Protein AF-A0ABD0Y1V1-F1 (afdb_monomer)

Foldseek 3Di:
DDPPPPDVVVVVVVVVVVVVVVVVLVVVVVVLVVQLVCLQVVLVVVVVVVVVPVPDPDLVSVLSVLSSVLSVLVSVLVVLVSVVVVVPPDDDPDPVSVVVSVVSVVVSVVSVVVSVVVSVVVVVVCVVCVPPPDDDPD

Nearest PDB structures (foldseek):
  4nqi-assembly1_A  TM=4.589E-01  e=6.819E+00  Dictyostelium discoideum

Radius of gyration: 25.43 Å; Cα contacts (8 Å, |Δi|>4): 33; chains: 1; bounding box: 57×26×95 Å

Structure (mmCIF, N/CA/C/O backbone):
data_AF-A0ABD0Y1V1-F1
#
_entry.id   AF-A0ABD0Y1V1-F1
#
loop_
_atom_site.group_PDB
_atom_site.id
_atom_s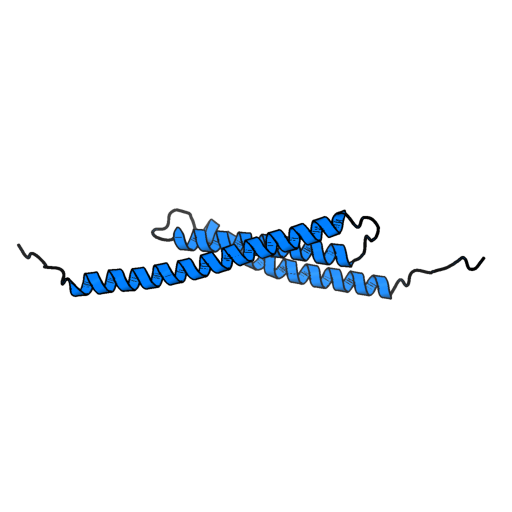ite.type_symbol
_atom_site.label_atom_id
_atom_site.label_alt_id
_atom_site.label_comp_id
_atom_site.label_asym_id
_atom_site.label_entity_id
_atom_site.label_seq_id
_atom_site.pdbx_PDB_ins_code
_atom_site.Cartn_x
_atom_site.Cartn_y
_atom_site.Cartn_z
_atom_site.occupancy
_atom_site.B_iso_or_equiv
_atom_site.auth_seq_id
_atom_site.auth_comp_id
_atom_site.auth_asym_id
_atom_site.auth_atom_id
_atom_site.pdbx_PDB_model_num
ATOM 1 N N . MET A 1 1 ? 28.364 4.438 -48.917 1.00 39.88 1 MET A N 1
ATOM 2 C CA . MET A 1 1 ? 28.269 3.739 -47.619 1.00 39.88 1 MET A CA 1
ATOM 3 C C . MET A 1 1 ? 28.312 4.830 -46.558 1.00 39.88 1 MET A C 1
ATOM 5 O O . MET A 1 1 ? 29.384 5.292 -46.205 1.00 39.88 1 MET A O 1
ATOM 9 N N . GLU A 1 2 ? 27.147 5.377 -46.205 1.00 40.53 2 GLU A N 1
ATOM 10 C CA . GLU A 1 2 ? 27.031 6.496 -45.261 1.00 40.53 2 GLU A CA 1
ATOM 11 C C . GLU A 1 2 ? 27.202 5.948 -43.841 1.00 40.53 2 GLU A C 1
ATOM 13 O O . GLU A 1 2 ? 26.249 5.485 -43.210 1.00 40.53 2 GLU A O 1
ATOM 18 N N . SER A 1 3 ? 28.440 5.943 -43.355 1.00 45.22 3 SER A N 1
ATOM 19 C CA . SER A 1 3 ? 28.731 5.704 -41.948 1.00 45.22 3 SER A CA 1
ATOM 20 C C . SER A 1 3 ? 28.212 6.899 -41.152 1.00 45.22 3 SER A C 1
ATOM 22 O O . SER A 1 3 ? 28.934 7.864 -40.925 1.00 45.22 3 SER A O 1
ATOM 24 N N . ARG A 1 4 ? 26.936 6.854 -40.746 1.00 49.62 4 ARG A N 1
ATOM 25 C CA . ARG A 1 4 ? 26.370 7.775 -39.753 1.00 49.62 4 ARG A CA 1
ATOM 26 C C . ARG A 1 4 ? 27.158 7.619 -38.449 1.00 49.62 4 ARG A C 1
ATOM 28 O O . ARG A 1 4 ? 26.836 6.776 -37.617 1.00 49.62 4 ARG A O 1
ATOM 35 N N . THR A 1 5 ? 28.190 8.437 -38.268 1.00 53.84 5 THR A N 1
ATOM 36 C CA . THR A 1 5 ? 28.818 8.685 -36.970 1.00 53.84 5 THR A CA 1
ATOM 37 C C . THR A 1 5 ? 27.751 9.265 -36.049 1.00 53.84 5 THR A C 1
ATOM 39 O O . THR A 1 5 ? 27.356 10.422 -36.193 1.00 53.84 5 THR A O 1
ATOM 42 N N . VAL A 1 6 ? 27.218 8.445 -35.141 1.00 59.44 6 VAL A N 1
ATOM 43 C CA . VAL A 1 6 ? 26.311 8.913 -34.089 1.00 59.44 6 VAL A CA 1
ATOM 44 C C . VAL A 1 6 ? 27.129 9.850 -33.188 1.00 59.44 6 VAL A C 1
ATOM 46 O O . VAL A 1 6 ? 28.167 9.423 -32.681 1.00 59.44 6 VAL A O 1
ATOM 49 N N . PRO A 1 7 ? 26.739 11.124 -33.009 1.00 56.25 7 PRO A N 1
ATOM 50 C CA . PRO A 1 7 ? 27.546 12.077 -32.255 1.00 56.25 7 PRO A CA 1
ATOM 51 C C . PRO A 1 7 ? 27.627 11.654 -30.779 1.00 56.25 7 PRO A C 1
ATOM 53 O O . PRO A 1 7 ? 26.599 11.391 -30.153 1.00 56.25 7 PRO A O 1
ATOM 56 N N . ILE A 1 8 ? 28.846 11.602 -30.223 1.00 58.09 8 ILE A N 1
ATOM 57 C CA . ILE A 1 8 ? 29.144 11.193 -28.832 1.00 58.09 8 ILE A CA 1
ATOM 58 C C . ILE A 1 8 ? 28.335 12.005 -27.799 1.00 58.09 8 ILE A C 1
ATOM 60 O O . ILE A 1 8 ? 27.961 11.474 -26.754 1.00 58.09 8 ILE A O 1
ATOM 64 N N . SER A 1 9 ? 27.961 13.247 -28.121 1.00 57.09 9 SER A N 1
ATOM 65 C CA . SER A 1 9 ? 27.088 14.097 -27.301 1.00 57.09 9 SER A CA 1
ATOM 66 C C . SER A 1 9 ? 25.700 13.489 -27.041 1.00 57.09 9 SER A C 1
ATOM 68 O O . SER A 1 9 ? 25.227 13.534 -25.911 1.00 57.09 9 SER A O 1
ATOM 70 N N . ARG A 1 10 ? 25.083 12.799 -28.016 1.00 57.62 10 ARG A N 1
ATOM 71 C CA . ARG A 1 10 ? 23.792 12.102 -27.802 1.00 57.62 10 ARG A CA 1
ATOM 72 C C . ARG A 1 10 ? 23.903 10.869 -26.899 1.00 57.62 10 ARG A C 1
ATOM 74 O O . ARG A 1 10 ? 22.909 10.462 -26.291 1.00 57.62 10 ARG A O 1
ATOM 81 N N . PHE A 1 11 ? 25.077 10.238 -26.847 1.00 57.31 11 PHE A N 1
ATOM 82 C CA . PHE A 1 11 ? 25.311 9.063 -26.003 1.00 57.31 11 PHE A CA 1
ATOM 83 C C . PHE A 1 11 ? 25.478 9.470 -24.529 1.00 57.31 11 PHE A C 1
ATOM 85 O O . PHE A 1 11 ? 24.947 8.790 -23.651 1.00 57.31 11 PHE A O 1
ATOM 92 N N . GLY A 1 12 ? 26.119 10.620 -24.273 1.00 60.31 12 GLY A N 1
ATOM 93 C CA . GLY A 1 12 ? 26.176 11.266 -22.954 1.00 60.31 12 GLY A CA 1
ATOM 94 C C . GLY A 1 12 ? 24.788 11.627 -22.417 1.00 60.31 12 GLY A C 1
ATOM 95 O O . GLY A 1 12 ? 24.413 11.152 -21.346 1.00 60.31 12 GLY A O 1
ATOM 96 N N . ASP A 1 13 ? 23.971 12.318 -23.220 1.00 63.81 13 ASP A N 1
ATOM 97 C CA . ASP A 1 13 ? 22.595 12.686 -22.843 1.00 63.81 13 ASP A CA 1
ATOM 98 C C . ASP A 1 13 ? 21.730 11.459 -22.514 1.00 63.81 13 ASP A C 1
ATOM 100 O O . ASP A 1 13 ? 21.010 11.426 -21.517 1.00 63.81 13 ASP A O 1
ATOM 104 N N . SER A 1 14 ? 21.814 10.401 -23.328 1.00 64.38 14 SER A N 1
ATOM 105 C CA . SER A 1 14 ? 21.035 9.174 -23.111 1.00 64.38 14 SER A CA 1
ATOM 106 C C . SER A 1 14 ? 21.451 8.442 -21.832 1.00 64.38 14 SER A C 1
ATOM 108 O O . SER A 1 14 ? 20.604 7.863 -21.146 1.00 64.38 14 SER A O 1
ATOM 110 N N . ALA A 1 15 ? 22.743 8.454 -21.495 1.00 67.06 15 ALA A N 1
ATOM 111 C CA . ALA A 1 15 ? 23.264 7.839 -20.281 1.00 67.06 15 ALA A CA 1
ATOM 112 C C . ALA A 1 15 ? 22.906 8.650 -19.026 1.00 67.06 15 ALA A C 1
ATOM 114 O O . ALA A 1 15 ? 22.523 8.057 -18.017 1.00 67.06 15 ALA A O 1
ATOM 115 N N . GLU A 1 16 ? 22.957 9.982 -19.083 1.00 70.19 16 GLU A N 1
ATOM 116 C CA . GLU A 1 16 ? 22.570 10.863 -17.974 1.00 70.19 16 GLU A CA 1
ATOM 117 C C . GLU A 1 16 ? 21.054 10.872 -17.735 1.00 70.19 16 GLU A C 1
ATOM 119 O O . GLU A 1 16 ? 20.610 10.717 -16.595 1.00 70.19 16 GLU A O 1
ATOM 124 N N . ILE A 1 17 ? 20.240 10.927 -18.795 1.00 71.81 17 ILE A N 1
ATOM 125 C CA . ILE A 1 17 ? 18.774 10.820 -18.705 1.00 71.81 17 ILE A CA 1
ATOM 126 C C . ILE A 1 17 ? 18.367 9.465 -18.121 1.00 71.81 17 ILE A C 1
ATOM 128 O O . ILE A 1 17 ? 17.496 9.398 -17.247 1.00 71.81 17 ILE A O 1
ATOM 132 N N . ASN A 1 18 ? 18.998 8.373 -18.569 1.00 70.69 18 ASN A N 1
ATOM 133 C CA . ASN A 1 18 ? 18.738 7.063 -17.986 1.00 70.69 18 ASN A CA 1
ATOM 134 C C . ASN A 1 18 ? 19.200 7.013 -16.531 1.00 70.69 18 ASN A C 1
ATOM 136 O O . ASN A 1 18 ? 18.421 6.579 -15.692 1.00 70.69 18 ASN A O 1
ATOM 140 N N . ARG A 1 19 ? 20.389 7.517 -16.188 1.00 77.25 19 ARG A N 1
ATOM 141 C CA . ARG A 1 19 ? 20.890 7.561 -14.803 1.00 77.25 19 ARG A CA 1
ATOM 142 C C . ARG A 1 19 ? 19.955 8.335 -13.866 1.00 77.25 19 ARG A C 1
ATOM 144 O O . ARG A 1 19 ? 19.616 7.826 -12.801 1.00 77.25 19 ARG A O 1
ATOM 151 N N . GLY A 1 20 ? 19.459 9.500 -14.281 1.00 75.81 20 GLY A N 1
ATOM 152 C CA . GLY A 1 20 ? 18.471 10.273 -13.520 1.00 75.81 20 GLY A CA 1
ATOM 153 C C . GLY A 1 20 ? 17.100 9.589 -13.421 1.00 75.81 20 GLY A C 1
ATOM 154 O O . GLY A 1 20 ? 16.365 9.772 -12.451 1.00 75.81 20 GLY A O 1
ATOM 155 N N . ARG A 1 21 ? 16.726 8.766 -14.406 1.00 73.31 21 ARG A N 1
ATOM 156 C CA . ARG A 1 21 ? 15.506 7.945 -14.359 1.00 73.31 21 ARG A CA 1
ATOM 157 C C . ARG A 1 21 ? 15.659 6.722 -13.447 1.00 73.31 21 ARG A C 1
ATOM 159 O O . ARG A 1 21 ? 14.755 6.460 -12.660 1.00 73.31 21 ARG A O 1
ATOM 166 N N . TRP A 1 22 ? 16.806 6.044 -13.483 1.00 72.31 22 TRP A N 1
ATOM 167 C CA . TRP A 1 22 ? 17.151 4.946 -12.575 1.00 72.31 22 TRP A CA 1
ATOM 168 C C . TRP A 1 22 ? 17.211 5.412 -11.123 1.00 72.31 22 TRP A C 1
ATOM 170 O O . TRP A 1 22 ? 16.649 4.748 -10.256 1.00 72.31 22 TRP A O 1
ATOM 180 N N . SER A 1 23 ? 17.819 6.574 -10.868 1.00 76.50 23 SER A N 1
ATOM 181 C CA . SER A 1 23 ? 17.843 7.189 -9.538 1.00 76.50 23 SER A CA 1
ATOM 182 C C . SER A 1 23 ? 16.420 7.409 -9.018 1.00 76.50 23 SER A C 1
ATOM 184 O O . SER A 1 23 ? 16.062 6.834 -7.999 1.00 76.50 23 SER A O 1
ATOM 186 N N . ARG A 1 24 ? 15.547 8.085 -9.777 1.00 75.25 24 ARG A N 1
ATOM 187 C CA . ARG A 1 24 ? 14.148 8.320 -9.368 1.00 75.25 24 ARG A CA 1
ATOM 188 C C . ARG A 1 24 ? 13.343 7.042 -9.103 1.00 75.25 24 ARG A C 1
ATOM 190 O O . ARG A 1 24 ? 12.593 7.000 -8.134 1.00 75.25 24 ARG A O 1
ATOM 197 N N . MET A 1 25 ? 13.504 6.000 -9.922 1.00 71.31 25 MET A N 1
ATOM 198 C CA . MET A 1 25 ? 12.843 4.706 -9.679 1.00 71.31 25 MET A CA 1
ATOM 199 C C . MET A 1 25 ? 13.382 3.999 -8.431 1.00 71.31 25 MET A C 1
ATOM 201 O O . MET A 1 25 ? 12.636 3.300 -7.752 1.00 71.31 25 MET A O 1
ATOM 205 N N . THR A 1 26 ? 14.672 4.159 -8.135 1.00 77.62 26 THR A N 1
ATOM 206 C CA . THR A 1 26 ? 15.308 3.533 -6.970 1.00 77.62 26 THR A CA 1
ATOM 207 C C . THR A 1 26 ? 14.864 4.214 -5.681 1.00 77.62 26 THR A C 1
ATOM 209 O O . THR A 1 26 ? 14.522 3.517 -4.734 1.00 77.62 26 THR A O 1
ATOM 212 N N . GLU A 1 27 ? 14.767 5.547 -5.672 1.00 76.56 27 GLU A N 1
ATOM 213 C CA . GLU A 1 27 ? 14.239 6.316 -4.536 1.00 76.56 27 GLU A CA 1
ATOM 214 C C . GLU A 1 27 ? 12.807 5.885 -4.188 1.00 76.56 27 GLU A C 1
ATOM 216 O O . GLU A 1 27 ? 12.506 5.566 -3.040 1.00 76.56 27 GLU A O 1
ATOM 221 N N . GLN A 1 28 ? 11.924 5.802 -5.189 1.00 76.62 28 GLN A N 1
ATOM 222 C CA . GLN A 1 28 ? 10.532 5.394 -4.973 1.00 76.62 28 GLN A CA 1
ATOM 223 C C . GLN A 1 28 ? 10.436 3.980 -4.401 1.00 76.62 28 GLN A C 1
ATOM 225 O O . GLN A 1 28 ? 9.733 3.764 -3.416 1.00 76.62 28 GLN A O 1
ATOM 230 N N . LEU A 1 29 ? 11.186 3.034 -4.969 1.00 76.88 29 LEU A N 1
ATOM 231 C CA . LEU A 1 29 ? 11.217 1.658 -4.484 1.00 76.88 29 LEU A CA 1
ATOM 232 C C . LEU A 1 29 ? 11.811 1.535 -3.085 1.00 76.88 29 LEU A C 1
ATOM 234 O O . LEU A 1 29 ? 11.297 0.754 -2.290 1.00 76.88 29 LEU A O 1
ATOM 238 N N . ALA A 1 30 ? 12.863 2.292 -2.774 1.00 82.56 30 ALA A N 1
ATOM 239 C CA . ALA A 1 30 ? 13.489 2.289 -1.459 1.00 82.56 30 ALA A CA 1
ATOM 240 C C . ALA A 1 30 ? 12.526 2.810 -0.384 1.00 82.56 30 ALA A C 1
ATOM 242 O O . ALA A 1 30 ? 12.389 2.193 0.673 1.00 82.56 30 ALA A O 1
ATOM 243 N N . VAL A 1 31 ? 11.810 3.902 -0.666 1.00 80.38 31 VAL A N 1
ATOM 244 C CA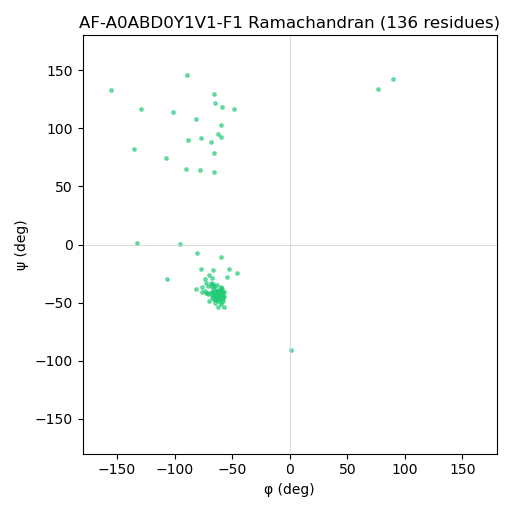 . VAL A 1 31 ? 10.794 4.458 0.241 1.00 80.38 31 VAL A CA 1
ATOM 245 C C . VAL A 1 31 ? 9.609 3.499 0.399 1.00 80.38 31 VAL A C 1
ATOM 247 O O . VAL A 1 31 ? 9.149 3.268 1.513 1.00 80.38 31 VAL A O 1
ATOM 250 N N . LEU A 1 32 ? 9.146 2.872 -0.686 1.00 75.00 32 LEU A N 1
ATOM 251 C CA . LEU A 1 32 ? 8.070 1.875 -0.645 1.00 75.00 32 LEU A CA 1
ATOM 252 C C . LEU A 1 32 ? 8.451 0.633 0.163 1.00 75.00 32 LEU A C 1
ATOM 254 O O . LEU A 1 32 ? 7.658 0.167 0.976 1.00 75.00 32 LEU A O 1
ATOM 258 N N . TRP A 1 33 ? 9.666 0.118 -0.023 1.00 80.50 33 TRP A N 1
ATOM 259 C CA . TRP A 1 33 ? 10.166 -1.034 0.725 1.00 80.50 33 TRP A CA 1
ATOM 260 C C . TRP A 1 33 ? 10.364 -0.729 2.206 1.00 80.50 33 TRP A C 1
ATOM 262 O O . TRP A 1 33 ? 9.983 -1.532 3.055 1.00 80.50 33 TRP A O 1
ATOM 272 N N . THR A 1 34 ? 10.941 0.427 2.533 1.00 79.69 34 THR A N 1
ATOM 273 C CA . THR A 1 34 ? 11.134 0.836 3.931 1.00 79.69 34 THR A CA 1
ATOM 274 C C . THR A 1 34 ? 9.802 1.068 4.634 1.00 79.69 34 THR A C 1
ATOM 276 O O . THR A 1 34 ? 9.614 0.564 5.741 1.00 79.69 34 THR A O 1
ATOM 279 N N . LEU A 1 35 ? 8.847 1.736 3.980 1.00 79.94 35 LEU A N 1
ATOM 280 C CA . LEU A 1 35 ? 7.482 1.875 4.489 1.00 79.94 35 LEU A CA 1
ATOM 281 C C . LEU A 1 35 ? 6.814 0.516 4.668 1.00 79.94 35 LEU A C 1
ATOM 283 O O . LEU A 1 35 ? 6.261 0.268 5.731 1.00 79.94 35 LEU A O 1
ATOM 287 N N . PHE A 1 36 ? 6.908 -0.386 3.689 1.00 80.81 36 PHE A N 1
ATOM 288 C CA . PHE A 1 36 ? 6.341 -1.730 3.793 1.00 80.81 36 PHE A CA 1
ATOM 289 C C . PHE A 1 36 ? 6.903 -2.495 4.996 1.00 80.81 36 PHE A C 1
ATOM 291 O O . PHE A 1 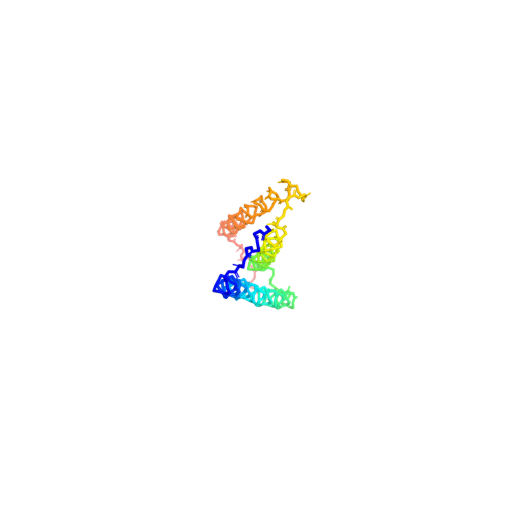36 ? 6.136 -3.055 5.772 1.00 80.81 36 PHE A O 1
ATOM 298 N N . LEU A 1 37 ? 8.221 -2.477 5.207 1.00 82.75 37 LEU A N 1
ATOM 299 C CA . LEU A 1 37 ? 8.838 -3.137 6.359 1.00 82.75 37 LEU A CA 1
ATOM 300 C C . LEU A 1 37 ? 8.409 -2.505 7.687 1.00 82.75 37 LEU A C 1
ATOM 302 O O . LEU A 1 37 ? 8.081 -3.236 8.617 1.00 82.75 37 LEU A O 1
ATOM 306 N N . LEU A 1 38 ? 8.363 -1.174 7.780 1.00 81.62 38 LEU A N 1
ATOM 307 C CA . LEU A 1 38 ? 7.883 -0.475 8.977 1.00 81.62 38 LEU A CA 1
ATOM 308 C C . LEU A 1 38 ? 6.418 -0.798 9.278 1.00 81.62 38 LEU A C 1
ATOM 310 O O . LEU A 1 38 ? 6.067 -1.068 10.423 1.0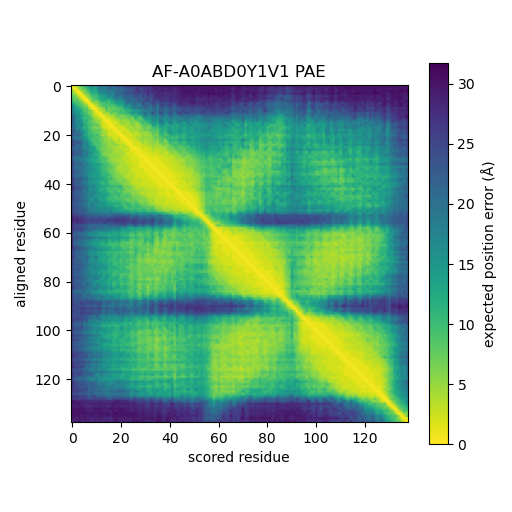0 81.62 38 LEU A O 1
ATOM 314 N N . ILE A 1 39 ? 5.583 -0.811 8.244 1.00 80.12 39 ILE A N 1
ATOM 315 C CA . ILE A 1 39 ? 4.166 -1.147 8.312 1.00 80.12 39 ILE A CA 1
ATOM 316 C C . ILE A 1 39 ? 3.984 -2.597 8.762 1.00 80.12 39 ILE A C 1
ATOM 318 O O . ILE A 1 39 ? 3.207 -2.856 9.674 1.00 80.12 39 ILE A O 1
ATOM 322 N N . VAL A 1 40 ? 4.705 -3.550 8.168 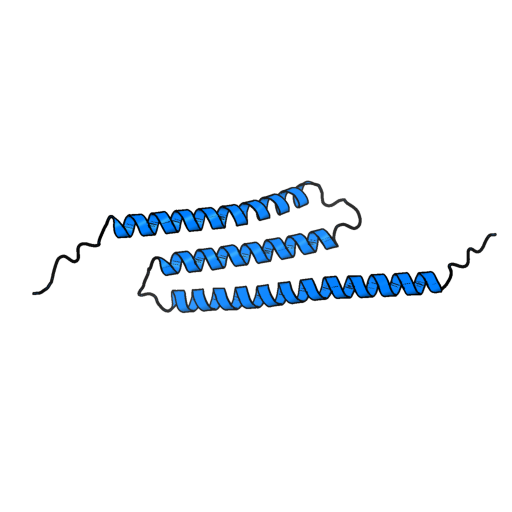1.00 79.62 40 VAL A N 1
ATOM 323 C CA . VAL A 1 40 ? 4.614 -4.971 8.527 1.00 79.62 40 VAL A CA 1
ATOM 324 C C . VAL A 1 40 ? 5.111 -5.189 9.948 1.00 79.62 40 VAL A C 1
ATOM 326 O O . VAL A 1 40 ? 4.399 -5.789 10.747 1.00 79.62 40 VAL A O 1
ATOM 329 N N . LEU A 1 41 ? 6.294 -4.687 10.302 1.00 83.69 41 LEU A N 1
ATOM 330 C CA . LEU A 1 41 ? 6.849 -4.846 11.647 1.00 83.69 41 LEU A CA 1
ATOM 331 C C . LEU A 1 41 ? 5.958 -4.177 12.698 1.00 83.69 41 LEU A C 1
ATOM 333 O O . LEU A 1 41 ? 5.667 -4.791 13.721 1.00 83.69 41 LEU A O 1
ATOM 337 N N . GLY A 1 42 ? 5.467 -2.968 12.419 1.00 80.06 42 GLY A N 1
ATOM 338 C CA . GLY A 1 42 ? 4.547 -2.239 13.287 1.00 80.06 42 GLY A CA 1
ATOM 339 C C . GLY A 1 42 ? 3.225 -2.979 13.476 1.00 80.06 42 GLY A C 1
ATOM 340 O O . GLY A 1 42 ? 2.847 -3.283 14.605 1.00 80.06 42 GLY A O 1
ATOM 341 N N . ASN A 1 43 ? 2.553 -3.355 12.386 1.00 79.00 43 ASN A N 1
ATOM 342 C CA . ASN A 1 43 ? 1.270 -4.055 12.449 1.00 79.00 43 ASN A CA 1
ATOM 343 C C . ASN A 1 43 ? 1.394 -5.458 13.066 1.00 79.00 43 ASN A C 1
ATOM 345 O O . ASN A 1 43 ? 0.521 -5.869 13.829 1.00 79.00 43 ASN A O 1
ATOM 349 N N . THR A 1 44 ? 2.493 -6.178 12.818 1.00 77.50 44 THR A N 1
ATOM 350 C CA . THR A 1 44 ? 2.742 -7.502 13.418 1.00 77.50 44 THR A CA 1
ATOM 351 C C . THR A 1 44 ? 3.055 -7.390 14.909 1.00 77.50 44 THR A C 1
ATOM 353 O O . THR A 1 44 ? 2.531 -8.169 15.702 1.00 77.50 44 THR A O 1
ATOM 356 N N . ALA A 1 45 ? 3.853 -6.399 15.322 1.00 81.44 45 ALA A N 1
ATOM 357 C CA . ALA A 1 45 ? 4.127 -6.136 16.734 1.00 81.44 45 ALA A CA 1
ATOM 358 C C . ALA A 1 45 ? 2.852 -5.742 17.491 1.00 81.44 45 ALA A C 1
ATOM 360 O O . ALA A 1 45 ? 2.621 -6.214 18.603 1.00 81.44 45 ALA A O 1
ATOM 361 N N . VAL A 1 46 ? 1.986 -4.936 16.871 1.00 73.94 46 VAL A N 1
ATOM 362 C CA . VAL A 1 46 ? 0.693 -4.560 17.448 1.00 73.94 46 VAL A CA 1
ATOM 363 C C . VAL A 1 46 ? -0.253 -5.764 17.521 1.00 73.94 46 VAL A C 1
ATOM 365 O O . VAL A 1 46 ? -0.892 -5.943 18.553 1.00 73.94 46 VAL A O 1
ATOM 368 N N . LEU A 1 47 ? -0.311 -6.626 16.498 1.00 71.12 47 LEU A N 1
ATOM 369 C CA . LEU A 1 47 ? -1.075 -7.887 16.525 1.00 71.12 47 LEU A CA 1
ATOM 370 C C . LEU A 1 47 ? -0.556 -8.874 17.576 1.00 71.12 47 LEU A C 1
ATOM 372 O O . LEU A 1 47 ? -1.344 -9.602 18.180 1.00 71.12 47 LEU A O 1
ATOM 376 N N . LEU A 1 48 ? 0.755 -8.903 17.815 1.00 74.75 48 LEU A N 1
ATOM 377 C CA . LEU A 1 48 ? 1.356 -9.702 18.879 1.00 74.75 48 LEU A CA 1
ATOM 378 C C . LEU A 1 48 ? 1.007 -9.126 20.254 1.00 74.75 48 LEU A C 1
ATOM 380 O O . LEU A 1 48 ? 0.515 -9.866 21.098 1.00 74.75 48 LEU A O 1
ATOM 384 N N . ALA A 1 49 ? 1.172 -7.820 20.474 1.00 77.00 49 ALA A N 1
ATOM 385 C CA . ALA A 1 49 ? 0.797 -7.158 21.729 1.00 77.00 49 ALA A CA 1
ATOM 386 C C . ALA A 1 49 ? -0.710 -7.321 22.030 1.00 77.00 49 ALA A C 1
ATOM 388 O O . ALA A 1 49 ? -1.092 -7.792 23.101 1.00 77.00 49 ALA A O 1
ATOM 389 N N . LEU A 1 50 ? -1.534 -7.017 21.023 1.00 69.00 50 LEU A N 1
ATOM 390 C CA . LEU A 1 50 ? -2.706 -7.764 20.567 1.00 69.00 50 LEU A CA 1
ATOM 391 C C . LEU A 1 50 ? -3.104 -9.047 21.306 1.00 69.00 50 LEU A C 1
ATOM 393 O O . LEU A 1 50 ? -3.917 -9.089 22.231 1.00 69.00 50 LEU A O 1
ATOM 397 N N . ALA A 1 51 ? -2.533 -10.126 20.773 1.00 67.25 51 ALA A N 1
ATOM 398 C CA . ALA A 1 51 ? -2.762 -11.511 21.135 1.00 67.25 51 ALA A CA 1
ATOM 399 C C . ALA A 1 51 ?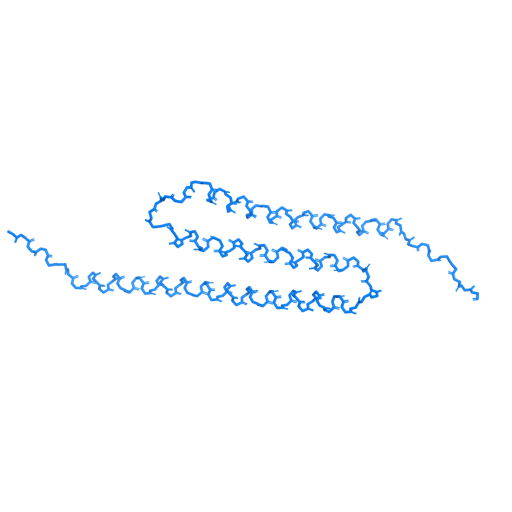 -2.238 -11.858 22.535 1.00 67.25 51 ALA A C 1
ATOM 401 O O . ALA A 1 51 ? -2.855 -12.673 23.224 1.00 67.25 51 ALA A O 1
ATOM 402 N N . PHE A 1 52 ? -1.144 -11.228 22.974 1.00 72.19 52 PHE A N 1
ATOM 403 C CA . PHE A 1 52 ? -0.626 -11.371 24.334 1.00 72.19 52 PHE A CA 1
ATOM 404 C C . PHE A 1 52 ? -1.588 -10.779 25.369 1.00 72.19 52 PHE A C 1
ATOM 406 O O . PHE A 1 52 ? -1.757 -11.348 26.448 1.00 72.19 52 PHE A O 1
ATOM 413 N N . ASN A 1 53 ? -2.302 -9.700 25.036 1.00 66.75 53 ASN A N 1
ATOM 414 C CA . ASN A 1 53 ? -3.292 -9.097 25.924 1.00 66.75 53 ASN A CA 1
ATOM 415 C C . ASN A 1 53 ? -4.695 -9.707 25.722 1.00 66.75 53 ASN A C 1
ATOM 417 O O . ASN A 1 53 ? -5.661 -9.058 25.316 1.00 66.75 53 ASN A O 1
ATOM 421 N N . LYS A 1 54 ? -4.808 -11.002 26.040 1.00 54.62 54 LYS A N 1
ATOM 422 C CA . LYS A 1 54 ? -5.982 -11.875 25.828 1.00 54.62 54 LYS A CA 1
ATOM 423 C C . LYS A 1 54 ? -7.279 -11.420 26.531 1.00 54.62 54 LYS A C 1
ATOM 425 O O . LYS A 1 54 ? -8.350 -11.941 26.232 1.00 54.62 54 LYS A O 1
ATOM 430 N N . ASN A 1 55 ? -7.210 -10.437 27.431 1.00 53.19 55 ASN A N 1
ATOM 431 C CA . ASN A 1 55 ? -8.304 -10.047 28.329 1.00 53.19 55 ASN A CA 1
ATOM 432 C C . ASN A 1 55 ? -9.193 -8.888 27.849 1.00 53.19 55 ASN A C 1
ATOM 434 O O . ASN A 1 55 ? -10.136 -8.510 28.544 1.00 53.19 55 ASN A O 1
ATOM 438 N N . ARG A 1 56 ? -8.948 -8.299 26.672 1.00 52.53 56 ARG A N 1
ATOM 439 C CA . ARG A 1 56 ? -9.796 -7.212 26.154 1.00 52.53 56 ARG A CA 1
ATOM 440 C C . ARG A 1 56 ? -10.108 -7.445 24.682 1.00 52.53 56 ARG A C 1
ATOM 442 O O . ARG A 1 56 ? -9.510 -6.828 23.806 1.00 52.53 56 ARG A O 1
ATOM 449 N N . LYS A 1 57 ? -11.114 -8.283 24.404 1.00 53.97 57 LYS A N 1
ATOM 450 C CA . LYS A 1 57 ? -11.857 -8.288 23.126 1.00 53.97 57 LYS A CA 1
ATOM 451 C C . LYS A 1 57 ? -12.627 -6.964 22.993 1.00 53.97 57 LYS A C 1
ATOM 453 O O . LYS A 1 57 ? -13.846 -6.917 23.035 1.00 53.97 57 LYS A O 1
ATOM 458 N N . SER A 1 58 ? -11.895 -5.858 22.952 1.00 60.50 58 SER A N 1
ATOM 459 C CA . SER A 1 58 ? -12.432 -4.521 22.781 1.00 60.50 58 SER A CA 1
ATOM 460 C C . SER A 1 58 ? -12.505 -4.235 21.294 1.00 60.50 58 SER A C 1
ATOM 462 O O . SER A 1 58 ? -11.631 -4.635 20.527 1.00 60.50 58 SER A O 1
ATOM 464 N N . ARG A 1 59 ? -13.524 -3.479 20.907 1.00 63.44 59 ARG A N 1
ATOM 465 C CA . ARG A 1 59 ? -13.760 -2.938 19.567 1.00 63.44 59 ARG A CA 1
ATOM 466 C C . ARG A 1 59 ? -12.503 -2.303 18.919 1.00 63.44 59 ARG A C 1
ATOM 468 O O . ARG A 1 59 ? -12.374 -2.261 17.703 1.00 63.44 59 ARG A O 1
ATOM 475 N N . MET A 1 60 ? -11.547 -1.859 19.741 1.00 68.12 60 MET A N 1
ATOM 476 C CA . MET A 1 60 ? -10.214 -1.384 19.338 1.00 68.12 60 MET A CA 1
ATOM 477 C C . MET A 1 60 ? -9.376 -2.438 18.589 1.00 68.12 60 MET A C 1
ATOM 479 O O . MET A 1 60 ? -8.678 -2.095 17.643 1.00 68.12 60 MET A O 1
ATOM 483 N N . ASN A 1 61 ? -9.474 -3.718 18.959 1.00 71.69 61 ASN A N 1
ATOM 484 C CA . ASN A 1 61 ? -8.706 -4.796 18.332 1.00 71.69 61 ASN A CA 1
ATOM 485 C C . ASN A 1 61 ? -9.180 -5.099 16.901 1.00 71.69 61 ASN A C 1
ATOM 487 O O . ASN A 1 61 ? -8.377 -5.381 16.019 1.00 71.69 61 ASN A O 1
ATOM 491 N N . TYR A 1 62 ? -10.489 -4.986 16.654 1.00 71.62 62 TYR A N 1
ATOM 492 C CA . TYR A 1 62 ? -11.050 -5.118 15.307 1.00 71.62 62 TYR A CA 1
ATOM 493 C C . TYR A 1 62 ? -10.573 -3.996 14.382 1.00 71.62 62 TYR A C 1
ATOM 495 O O . TYR A 1 62 ? -10.194 -4.260 13.246 1.00 71.62 62 TYR A O 1
ATOM 503 N N . PHE A 1 63 ? -10.542 -2.756 14.876 1.00 71.00 63 PHE A N 1
ATOM 504 C CA . PHE A 1 63 ? -10.029 -1.618 14.110 1.00 71.00 63 PHE A CA 1
ATOM 505 C C . PHE A 1 63 ? -8.557 -1.808 13.717 1.00 71.00 63 PHE A C 1
ATOM 507 O O . PHE A 1 63 ? -8.193 -1.621 12.559 1.00 71.00 63 PHE A O 1
ATOM 514 N N . ILE A 1 64 ? -7.732 -2.254 14.666 1.00 75.38 64 ILE A N 1
ATOM 515 C CA . ILE A 1 64 ? -6.308 -2.536 14.452 1.00 75.38 64 ILE A CA 1
ATOM 516 C C . ILE A 1 64 ? -6.103 -3.665 13.434 1.00 75.38 64 ILE A C 1
ATOM 518 O O . ILE A 1 64 ? -5.258 -3.549 12.552 1.00 75.38 64 ILE A O 1
ATOM 522 N N . MET A 1 65 ? -6.893 -4.739 13.515 1.00 73.69 65 MET A N 1
ATOM 523 C CA . MET A 1 65 ? -6.815 -5.844 12.558 1.00 73.69 65 MET A CA 1
ATOM 524 C C . MET A 1 65 ? -7.155 -5.389 11.133 1.00 73.69 65 MET A C 1
ATOM 526 O O . MET A 1 65 ? -6.448 -5.747 10.194 1.00 73.69 65 MET A O 1
ATOM 530 N N . GLN A 1 66 ? -8.196 -4.569 10.964 1.00 76.38 66 GLN A N 1
ATOM 531 C CA . GLN A 1 66 ? -8.569 -4.056 9.645 1.00 76.38 66 GLN A CA 1
ATOM 532 C C . GLN A 1 66 ? -7.536 -3.077 9.080 1.00 76.38 66 GLN A C 1
ATOM 534 O O . GLN A 1 66 ? -7.291 -3.100 7.875 1.00 76.38 66 GLN A O 1
ATOM 539 N N . LEU A 1 67 ? -6.905 -2.261 9.931 1.00 76.69 67 LEU A N 1
ATOM 540 C CA . LEU A 1 67 ? -5.799 -1.389 9.536 1.00 76.69 67 LEU A CA 1
ATOM 541 C C . LEU A 1 67 ? -4.608 -2.219 9.030 1.00 76.69 67 LEU A C 1
ATOM 543 O O . LEU A 1 67 ? -4.165 -2.015 7.904 1.00 76.69 67 LEU A O 1
ATOM 547 N N . ALA A 1 68 ? -4.200 -3.246 9.784 1.00 78.50 68 ALA A N 1
ATOM 548 C CA . ALA A 1 68 ? -3.124 -4.155 9.390 1.00 78.50 68 ALA A CA 1
ATOM 549 C C . ALA A 1 68 ? -3.398 -4.868 8.053 1.00 78.50 68 ALA A C 1
ATOM 551 O O . ALA A 1 68 ? -2.501 -5.003 7.221 1.00 78.50 68 ALA A O 1
ATOM 552 N N . VAL A 1 69 ? -4.638 -5.311 7.818 1.00 77.75 69 VAL A N 1
ATOM 553 C CA . VAL A 1 69 ? -5.034 -5.934 6.544 1.00 77.75 69 VAL A CA 1
ATOM 554 C C . VAL A 1 69 ? -5.020 -4.919 5.399 1.00 77.75 69 VAL A C 1
ATOM 556 O O . VAL A 1 69 ? -4.494 -5.224 4.328 1.00 77.75 69 VAL A O 1
ATOM 559 N N . ALA A 1 70 ? -5.562 -3.715 5.606 1.00 81.31 70 ALA A N 1
ATOM 560 C CA . ALA A 1 70 ? -5.570 -2.664 4.590 1.00 81.31 70 ALA A CA 1
ATOM 561 C C . ALA A 1 70 ? -4.144 -2.284 4.170 1.00 81.31 70 ALA A C 1
ATOM 563 O O . ALA A 1 70 ? -3.849 -2.212 2.979 1.00 81.31 70 ALA A O 1
ATOM 564 N N . ASP A 1 71 ? -3.253 -2.128 5.141 1.00 80.56 71 ASP A N 1
ATOM 565 C CA . ASP A 1 71 ? -1.848 -1.812 4.929 1.00 80.56 71 ASP A CA 1
ATOM 566 C C . ASP A 1 71 ? -1.098 -2.898 4.135 1.00 80.56 71 ASP A C 1
ATOM 568 O O . ASP A 1 71 ? -0.366 -2.598 3.187 1.00 80.56 71 ASP A O 1
ATOM 572 N N . LEU A 1 72 ? -1.318 -4.177 4.465 1.00 77.06 72 LEU A N 1
ATOM 573 C CA . LEU A 1 72 ? -0.763 -5.301 3.704 1.00 77.06 72 LEU A CA 1
ATOM 574 C C . LEU A 1 72 ? -1.280 -5.315 2.258 1.00 77.06 72 LEU A C 1
ATOM 576 O O . LEU A 1 72 ? -0.504 -5.535 1.326 1.00 77.06 72 LEU A O 1
ATOM 580 N N . CYS A 1 73 ? -2.573 -5.046 2.048 1.00 80.56 73 CYS A N 1
ATOM 581 C CA . CYS A 1 73 ? -3.153 -4.947 0.710 1.00 80.56 73 CYS A CA 1
ATOM 582 C C . CYS A 1 73 ? -2.569 -3.774 -0.089 1.00 80.56 73 CYS A C 1
ATOM 584 O O . CYS A 1 73 ? -2.265 -3.943 -1.269 1.00 80.56 73 CYS A O 1
ATOM 586 N N . VAL A 1 74 ? -2.376 -2.606 0.532 1.00 77.75 74 VAL A N 1
ATOM 587 C CA . VAL A 1 74 ? -1.731 -1.449 -0.111 1.00 77.75 74 VAL A CA 1
ATOM 588 C C . VAL A 1 74 ? -0.300 -1.793 -0.529 1.00 77.75 74 VAL A C 1
ATOM 590 O O . VAL A 1 74 ? 0.069 -1.512 -1.669 1.00 77.75 74 VAL A O 1
ATOM 593 N N . GLY A 1 75 ? 0.472 -2.459 0.337 1.00 77.69 75 GLY A N 1
ATOM 594 C CA . GLY A 1 75 ? 1.825 -2.931 0.023 1.00 77.69 75 GLY A CA 1
ATOM 595 C C . GLY A 1 75 ? 1.869 -3.935 -1.134 1.00 77.69 75 GLY A C 1
ATOM 596 O O . GLY A 1 75 ? 2.719 -3.843 -2.014 1.00 77.69 75 GLY A O 1
ATOM 597 N N . LEU A 1 76 ? 0.918 -4.869 -1.192 1.00 77.62 76 LEU A N 1
ATOM 598 C CA . LEU A 1 76 ? 0.812 -5.802 -2.317 1.00 77.62 76 LEU A CA 1
ATOM 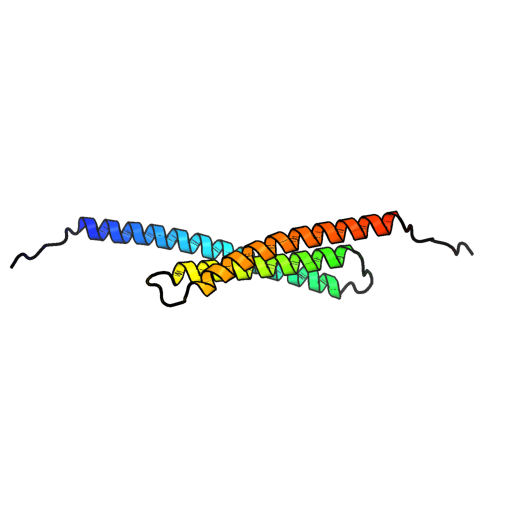599 C C . LEU A 1 76 ? 0.454 -5.090 -3.625 1.00 77.62 76 LEU A C 1
ATOM 601 O O . LEU A 1 76 ? 1.058 -5.367 -4.660 1.00 77.62 76 LEU A O 1
ATOM 605 N N . ILE A 1 77 ? -0.508 -4.164 -3.598 1.00 79.81 77 ILE A N 1
ATOM 606 C CA . ILE A 1 77 ? -0.937 -3.429 -4.795 1.00 79.81 77 ILE A CA 1
ATOM 607 C C . ILE A 1 77 ? 0.172 -2.510 -5.306 1.00 79.81 77 ILE A C 1
ATOM 609 O O . ILE A 1 77 ? 0.349 -2.404 -6.521 1.00 79.81 77 ILE A O 1
ATOM 613 N N . SER A 1 78 ? 0.932 -1.866 -4.418 1.00 76.00 78 SER A N 1
ATOM 614 C CA . SER A 1 78 ? 2.052 -1.017 -4.825 1.00 76.00 78 SER A CA 1
ATOM 615 C C . SER A 1 78 ? 3.148 -1.836 -5.508 1.00 76.00 78 SER A C 1
ATOM 617 O O . SER A 1 78 ? 3.521 -1.512 -6.633 1.00 76.00 78 SER A O 1
ATOM 619 N N . VAL A 1 79 ? 3.560 -2.964 -4.916 1.00 74.44 79 VAL A N 1
ATOM 620 C CA . VAL A 1 79 ? 4.543 -3.886 -5.511 1.00 74.44 79 VAL A CA 1
ATOM 621 C C . VAL A 1 79 ? 4.055 -4.435 -6.856 1.00 74.44 79 VAL A C 1
ATOM 623 O O . VAL A 1 79 ? 4.816 -4.464 -7.823 1.00 74.44 79 VAL A O 1
ATOM 626 N N . LEU A 1 80 ? 2.778 -4.821 -6.962 1.00 73.44 80 LEU A N 1
ATOM 627 C CA . LEU A 1 80 ? 2.170 -5.263 -8.225 1.00 73.44 80 LEU A CA 1
ATOM 628 C C . LEU A 1 80 ? 2.200 -4.165 -9.296 1.00 73.44 80 LEU A C 1
ATOM 630 O O . LEU A 1 80 ? 2.484 -4.444 -10.461 1.00 73.44 80 LEU A O 1
ATOM 634 N N . THR A 1 81 ? 1.929 -2.919 -8.909 1.00 72.81 81 THR A N 1
ATOM 635 C CA . THR A 1 81 ? 1.949 -1.765 -9.818 1.00 72.81 81 THR A CA 1
ATOM 636 C C . THR A 1 81 ? 3.367 -1.487 -10.322 1.00 72.81 81 THR A C 1
ATOM 638 O O . THR A 1 81 ? 3.559 -1.283 -11.521 1.00 72.81 81 THR A O 1
ATOM 641 N N . ASP A 1 82 ? 4.368 -1.566 -9.442 1.00 72.75 82 ASP A N 1
ATOM 642 C CA . ASP A 1 82 ? 5.790 -1.429 -9.779 1.00 72.75 82 ASP A CA 1
ATOM 643 C C . ASP A 1 82 ? 6.270 -2.518 -10.748 1.00 72.75 82 ASP A C 1
ATOM 645 O O . ASP A 1 82 ? 6.928 -2.236 -11.755 1.00 72.75 82 ASP A O 1
ATOM 649 N N . ILE A 1 83 ? 5.902 -3.774 -10.480 1.00 67.56 83 ILE A N 1
ATOM 650 C CA . ILE A 1 83 ? 6.217 -4.913 -11.350 1.00 67.56 83 ILE A CA 1
ATOM 651 C C . ILE A 1 83 ? 5.606 -4.705 -12.739 1.00 67.56 83 ILE A C 1
ATOM 653 O O . ILE A 1 83 ? 6.284 -4.912 -13.746 1.00 67.56 83 ILE A O 1
ATOM 657 N N . VAL A 1 84 ? 4.356 -4.245 -12.819 1.00 68.81 84 VAL A N 1
ATOM 658 C CA . VAL A 1 84 ? 3.699 -3.974 -14.105 1.00 68.81 84 VAL A CA 1
ATOM 659 C C . VAL A 1 84 ? 4.358 -2.832 -14.860 1.00 68.81 84 VAL A C 1
ATOM 661 O O . VAL A 1 84 ? 4.573 -2.942 -16.071 1.00 68.81 84 VAL A O 1
ATOM 664 N N . TRP A 1 85 ? 4.731 -1.762 -14.165 1.00 67.88 85 TRP A N 1
ATOM 665 C CA . TRP A 1 85 ? 5.448 -0.656 -14.784 1.00 67.88 85 TRP A CA 1
ATOM 666 C C . TRP A 1 85 ? 6.782 -1.115 -15.387 1.00 67.88 85 TRP A C 1
ATOM 668 O O . TRP A 1 85 ? 7.135 -0.726 -16.498 1.00 67.88 85 TRP A O 1
ATOM 678 N N . ARG A 1 86 ? 7.487 -2.018 -14.694 1.00 64.56 86 ARG A N 1
ATOM 679 C CA . ARG A 1 86 ? 8.757 -2.604 -15.150 1.00 64.56 86 ARG A CA 1
ATOM 680 C C . ARG A 1 86 ? 8.601 -3.606 -16.292 1.00 64.56 86 ARG A C 1
ATOM 682 O O . ARG A 1 86 ? 9.482 -3.687 -17.141 1.00 64.56 86 ARG A O 1
ATOM 689 N N . ILE A 1 87 ? 7.501 -4.354 -16.328 1.00 60.12 87 ILE A N 1
ATOM 690 C CA . ILE A 1 87 ? 7.222 -5.346 -17.378 1.00 60.12 87 ILE A CA 1
ATOM 691 C C . ILE A 1 87 ? 6.742 -4.689 -18.684 1.00 60.12 87 ILE A C 1
ATOM 693 O O . ILE A 1 87 ? 6.881 -5.279 -19.757 1.00 60.12 87 ILE A O 1
ATOM 697 N N . THR A 1 88 ? 6.225 -3.458 -18.644 1.00 59.81 88 THR A N 1
ATOM 698 C CA . THR A 1 88 ? 5.656 -2.772 -19.819 1.00 59.81 88 THR A CA 1
ATOM 699 C C . THR A 1 88 ? 6.734 -2.198 -20.758 1.00 59.81 88 THR A C 1
ATOM 701 O O . THR A 1 88 ? 6.824 -0.991 -20.957 1.00 59.81 88 THR A O 1
ATOM 704 N N . ILE A 1 89 ? 7.555 -3.064 -21.367 1.00 55.66 89 ILE A N 1
ATOM 705 C CA . ILE A 1 89 ? 8.482 -2.693 -22.456 1.00 55.66 89 ILE A CA 1
ATOM 706 C C . ILE A 1 89 ? 8.000 -3.218 -23.824 1.00 55.66 89 ILE A C 1
ATOM 708 O O . ILE A 1 89 ? 8.185 -2.522 -24.813 1.00 55.66 89 ILE A O 1
ATOM 712 N N . THR A 1 90 ? 7.277 -4.346 -23.904 1.00 51.47 90 THR A N 1
ATOM 713 C CA . THR A 1 90 ? 6.441 -4.752 -25.063 1.00 51.47 90 THR A CA 1
ATOM 714 C C . THR A 1 90 ? 5.335 -5.716 -24.586 1.00 51.47 90 THR A C 1
ATOM 716 O O . THR A 1 90 ? 5.579 -6.601 -23.770 1.00 51.47 90 THR A O 1
ATOM 719 N N . TRP A 1 91 ? 4.082 -5.501 -25.001 1.00 47.66 91 TRP A N 1
ATOM 720 C CA . TRP A 1 91 ? 2.893 -6.135 -24.405 1.00 47.66 91 TRP A CA 1
ATOM 721 C C . TRP A 1 91 ? 2.627 -7.564 -24.912 1.00 47.66 91 TRP A C 1
ATOM 723 O O . TRP A 1 91 ? 2.090 -7.736 -26.002 1.00 47.66 91 TRP A O 1
ATOM 733 N N . HIS A 1 92 ? 2.857 -8.574 -24.064 1.00 53.41 92 HIS A N 1
ATOM 734 C CA . HIS A 1 92 ? 2.234 -9.907 -24.201 1.00 53.41 92 HIS A CA 1
ATOM 735 C C . HIS A 1 92 ? 1.621 -10.477 -22.902 1.00 53.41 92 HIS A C 1
ATOM 737 O O . HIS A 1 92 ? 1.035 -11.553 -22.932 1.00 53.41 92 HIS A O 1
ATOM 743 N N . ALA A 1 93 ? 1.653 -9.752 -21.775 1.00 54.19 93 ALA A N 1
ATOM 744 C CA . ALA A 1 93 ? 1.085 -10.222 -20.498 1.00 54.19 93 ALA A CA 1
ATOM 745 C C . ALA A 1 93 ? -0.453 -10.048 -20.362 1.00 54.19 93 ALA A C 1
ATOM 747 O O . ALA A 1 93 ? -1.055 -10.568 -19.425 1.00 54.19 93 ALA A O 1
ATOM 748 N N . GLY A 1 94 ? -1.107 -9.361 -21.312 1.00 57.75 94 GLY A N 1
ATOM 749 C CA . GLY A 1 94 ? -2.570 -9.314 -21.459 1.00 57.75 94 GLY A CA 1
ATOM 750 C C . GLY A 1 94 ? -3.301 -8.199 -20.685 1.00 57.75 94 GLY A C 1
ATOM 751 O O . GLY A 1 94 ? -2.994 -7.886 -19.538 1.00 57.75 94 GLY A O 1
ATOM 752 N N . ASN A 1 95 ? -4.347 -7.632 -21.306 1.00 64.19 95 ASN A N 1
ATOM 753 C CA . ASN A 1 95 ? -5.238 -6.586 -20.753 1.00 64.19 95 ASN A CA 1
ATOM 754 C C . ASN A 1 95 ? -5.853 -6.922 -19.382 1.00 64.19 95 ASN A C 1
ATOM 756 O O . ASN A 1 95 ? -6.299 -6.034 -18.656 1.00 64.19 95 ASN A O 1
ATOM 760 N N . PHE A 1 96 ? -5.897 -8.205 -19.036 1.00 66.19 96 PHE A N 1
ATOM 761 C CA . PHE A 1 96 ? -6.511 -8.713 -17.820 1.00 66.19 96 PHE A CA 1
ATOM 762 C C . PHE A 1 96 ? -5.767 -8.269 -16.552 1.00 66.19 96 PHE A C 1
ATOM 764 O O . PHE A 1 96 ? -6.399 -7.780 -15.619 1.00 66.19 96 PHE A O 1
ATOM 771 N N . ALA A 1 97 ? -4.431 -8.332 -16.543 1.00 68.50 97 ALA A N 1
ATOM 772 C CA . ALA A 1 97 ? -3.625 -7.963 -15.376 1.00 68.50 97 ALA A CA 1
ATOM 773 C C . ALA A 1 97 ? -3.735 -6.464 -15.039 1.00 68.50 97 ALA A C 1
ATOM 775 O O . ALA A 1 97 ? -3.938 -6.096 -13.883 1.00 68.50 97 ALA A O 1
ATOM 776 N N . CYS A 1 98 ? -3.700 -5.593 -16.054 1.00 72.06 98 CYS A N 1
ATOM 777 C CA . CYS A 1 98 ? -3.904 -4.151 -15.876 1.00 72.06 98 CYS A CA 1
ATOM 778 C C . CYS A 1 98 ? -5.286 -3.841 -15.273 1.00 72.06 98 CYS A C 1
ATOM 780 O O . CYS A 1 98 ? -5.418 -3.017 -14.363 1.00 72.06 98 CYS A O 1
ATOM 782 N N . LYS A 1 99 ? -6.323 -4.541 -15.747 1.00 75.75 99 LYS A N 1
ATOM 783 C CA . LYS A 1 99 ? -7.697 -4.381 -15.263 1.00 75.75 99 LYS A CA 1
ATOM 784 C C . LYS A 1 99 ? -7.848 -4.862 -13.819 1.00 75.75 99 LYS A C 1
ATOM 786 O O . LYS A 1 99 ? -8.485 -4.173 -13.027 1.00 75.75 99 LYS A O 1
ATOM 791 N N . ILE A 1 100 ? -7.211 -5.982 -13.467 1.00 78.94 100 ILE A N 1
ATOM 792 C CA . ILE A 1 100 ? -7.180 -6.508 -12.096 1.00 78.94 100 ILE A CA 1
ATOM 793 C C . ILE A 1 100 ? -6.516 -5.524 -11.141 1.00 78.94 100 ILE A C 1
ATOM 795 O O . ILE A 1 100 ? -7.074 -5.264 -10.085 1.00 78.94 100 ILE A O 1
ATOM 799 N N . ILE A 1 101 ? -5.370 -4.939 -11.490 1.00 75.19 101 ILE A N 1
ATOM 800 C CA . ILE A 1 101 ? -4.672 -4.019 -10.578 1.00 75.19 101 ILE A CA 1
ATOM 801 C C . ILE A 1 101 ? -5.527 -2.790 -10.286 1.00 75.19 101 ILE A C 1
ATOM 803 O O . ILE A 1 101 ? -5.728 -2.451 -9.122 1.00 75.19 101 ILE A O 1
ATOM 807 N N . ARG A 1 102 ? -6.106 -2.170 -11.323 1.00 79.50 102 ARG A N 1
ATOM 808 C CA . ARG A 1 102 ? -7.040 -1.050 -11.126 1.00 79.50 102 ARG A CA 1
ATOM 809 C C . ARG A 1 102 ? -8.251 -1.452 -10.287 1.00 79.50 102 ARG A C 1
ATOM 811 O O . ARG A 1 102 ? -8.716 -0.658 -9.475 1.00 79.50 102 ARG A O 1
ATOM 818 N N . TYR A 1 103 ? -8.753 -2.670 -10.474 1.00 83.06 103 TYR A N 1
ATOM 819 C CA . TYR A 1 103 ? -9.862 -3.194 -9.686 1.00 83.06 103 TYR A CA 1
ATOM 820 C C . TYR A 1 103 ? -9.476 -3.394 -8.215 1.00 83.06 103 TYR A C 1
ATOM 822 O O . TYR A 1 103 ? -10.191 -2.928 -7.336 1.00 83.06 103 TYR A O 1
ATOM 830 N N . LEU A 1 104 ? -8.325 -4.006 -7.932 1.00 81.94 104 LEU A N 1
ATOM 831 C CA . LEU A 1 104 ? -7.820 -4.206 -6.571 1.00 81.94 104 LEU A CA 1
ATOM 832 C C . LEU A 1 104 ? -7.599 -2.873 -5.850 1.00 81.94 104 LEU A C 1
ATOM 834 O O . LEU A 1 104 ? -7.962 -2.738 -4.684 1.00 81.94 104 LEU A O 1
ATOM 838 N N . GLN A 1 105 ? -7.066 -1.875 -6.557 1.00 81.44 105 GLN A N 1
ATOM 839 C CA . GLN A 1 105 ? -6.871 -0.527 -6.023 1.00 81.44 105 GLN A CA 1
ATOM 840 C C . GLN A 1 105 ? -8.207 0.098 -5.596 1.00 81.44 105 GLN A C 1
ATOM 842 O O . GLN A 1 105 ? -8.312 0.628 -4.493 1.00 81.44 105 GLN A O 1
ATOM 847 N N . ALA A 1 106 ? -9.251 -0.054 -6.419 1.00 86.06 106 ALA A N 1
ATOM 848 C CA . ALA A 1 106 ? -10.599 0.374 -6.062 1.00 86.06 106 ALA A CA 1
ATOM 849 C C . ALA A 1 106 ? -11.147 -0.411 -4.858 1.00 86.06 106 ALA A C 1
ATOM 851 O O . ALA A 1 106 ? -11.659 0.191 -3.916 1.00 86.06 106 ALA A O 1
ATOM 852 N N . VAL A 1 107 ? -11.006 -1.741 -4.849 1.00 86.12 107 VAL A N 1
ATOM 853 C CA . VAL A 1 107 ? -11.483 -2.608 -3.756 1.00 86.12 107 VAL A CA 1
ATOM 854 C C . VAL A 1 107 ? -10.873 -2.215 -2.411 1.00 86.12 107 VAL A C 1
ATOM 856 O O . VAL A 1 107 ? -11.597 -2.179 -1.420 1.00 86.12 107 VAL A O 1
ATOM 859 N N . VAL A 1 108 ? -9.584 -1.869 -2.355 1.00 82.06 108 VAL A N 1
ATOM 860 C CA . VAL A 1 108 ? -8.942 -1.419 -1.108 1.00 82.06 108 VAL A CA 1
ATOM 861 C C . VAL A 1 108 ? -9.542 -0.109 -0.602 1.00 82.06 108 VAL A C 1
ATOM 863 O O . VAL A 1 108 ? -9.862 -0.007 0.584 1.00 82.06 108 VAL A O 1
ATOM 866 N N . THR A 1 109 ? -9.770 0.865 -1.487 1.00 84.12 109 THR A N 1
ATOM 867 C CA . THR A 1 109 ? -10.445 2.117 -1.116 1.00 84.12 109 THR A CA 1
ATOM 868 C C . THR A 1 109 ? -11.851 1.853 -0.578 1.00 84.12 109 THR A C 1
ATOM 870 O O . THR A 1 109 ? -12.203 2.359 0.488 1.00 84.12 109 THR A O 1
ATOM 873 N N . TYR A 1 110 ? -12.631 1.006 -1.258 1.00 87.75 110 TYR A N 1
ATOM 874 C CA . TYR A 1 110 ? -13.971 0.631 -0.801 1.00 87.75 110 TYR A CA 1
ATOM 875 C C . TYR A 1 110 ? -13.939 -0.107 0.541 1.00 87.75 110 TYR A C 1
ATOM 877 O O . TYR A 1 110 ? -14.740 0.199 1.422 1.00 87.75 110 TYR A O 1
ATOM 885 N N . SER A 1 111 ? -13.004 -1.041 0.727 1.00 83.62 111 SER A N 1
ATOM 886 C CA . SER A 1 111 ? -12.841 -1.795 1.974 1.00 83.62 111 SER A CA 1
ATOM 887 C C . SER A 1 111 ? -12.615 -0.863 3.166 1.00 83.62 111 SER A C 1
ATOM 889 O O . SER A 1 111 ? -13.294 -0.994 4.183 1.00 83.62 111 SER A O 1
ATOM 891 N N . SER A 1 112 ? -11.755 0.154 3.018 1.00 83.69 112 SER A N 1
ATOM 892 C CA . SER A 1 112 ? -11.531 1.162 4.063 1.00 83.69 112 SER A CA 1
ATOM 893 C C . SER A 1 112 ? -12.828 1.884 4.454 1.00 83.69 112 SER A C 1
ATOM 895 O O . SER A 1 112 ? -13.146 1.992 5.640 1.00 83.69 112 SER A O 1
ATOM 897 N N . THR A 1 113 ? -13.642 2.296 3.475 1.00 87.31 113 THR A N 1
ATOM 898 C CA . THR A 1 113 ? -14.942 2.933 3.744 1.00 87.31 113 THR A CA 1
ATOM 899 C C . THR A 1 113 ? -15.910 1.986 4.457 1.00 87.31 113 THR A C 1
ATOM 901 O O . THR A 1 113 ? -16.549 2.388 5.428 1.00 87.31 113 THR A O 1
ATOM 904 N N . TYR A 1 114 ? -15.992 0.719 4.040 1.00 84.88 114 TYR A N 1
ATOM 905 C CA . TYR A 1 114 ? -16.849 -0.275 4.697 1.00 84.88 114 TYR A CA 1
ATOM 906 C C . TYR A 1 114 ? -16.444 -0.532 6.150 1.00 84.88 114 TYR A C 1
ATOM 908 O O . TYR A 1 114 ? -17.311 -0.646 7.015 1.00 84.88 114 TYR A O 1
ATOM 916 N N . VAL A 1 115 ? -15.143 -0.576 6.440 1.00 83.38 115 VAL A N 1
ATOM 917 C CA . VAL A 1 115 ? -14.632 -0.727 7.808 1.00 83.38 115 VAL A CA 1
ATOM 918 C C . VAL A 1 115 ? -15.012 0.464 8.681 1.00 83.38 115 VAL A C 1
ATOM 920 O O . VAL A 1 115 ? -15.435 0.265 9.819 1.00 83.38 115 VAL A O 1
ATOM 923 N N . LEU A 1 116 ? -14.917 1.688 8.154 1.00 84.25 116 LEU A N 1
ATOM 924 C CA . LEU A 1 116 ? -15.346 2.892 8.870 1.00 84.25 116 LEU A CA 1
ATOM 925 C C . LEU A 1 116 ? -16.844 2.854 9.185 1.00 84.25 116 LEU A C 1
ATOM 927 O O . LEU A 1 116 ? -17.236 3.116 10.319 1.00 84.25 116 LEU A O 1
ATOM 931 N N . VAL A 1 117 ? -17.674 2.463 8.215 1.00 87.62 117 VAL A N 1
ATOM 932 C CA . VAL A 1 117 ? -19.126 2.333 8.410 1.00 87.62 117 VAL A CA 1
ATOM 933 C C . VAL A 1 117 ? -19.448 1.260 9.451 1.00 87.62 117 VAL A C 1
ATOM 935 O O . VAL A 1 117 ? -20.227 1.514 10.369 1.00 87.62 117 VAL A O 1
ATOM 938 N N . ALA A 1 118 ? -18.823 0.084 9.364 1.00 82.19 118 ALA A N 1
ATOM 939 C CA . ALA A 1 118 ? -19.007 -0.987 10.342 1.00 82.19 118 ALA A CA 1
ATOM 940 C C . ALA A 1 118 ? -18.596 -0.544 11.758 1.00 82.19 118 ALA A C 1
ATOM 942 O O . ALA A 1 118 ? -19.321 -0.806 12.718 1.00 82.19 118 ALA A O 1
ATOM 943 N N . LEU A 1 119 ? -17.485 0.190 11.888 1.00 83.06 119 LEU A N 1
ATOM 944 C CA . LEU A 1 119 ? -17.048 0.776 13.155 1.00 83.06 119 LEU A CA 1
ATOM 945 C C . LEU A 1 119 ? -18.069 1.786 13.700 1.00 83.06 119 LEU A C 1
ATOM 947 O O . LEU A 1 119 ? -18.351 1.786 14.897 1.00 83.06 119 LEU A O 1
ATOM 951 N N . SER A 1 120 ? -18.636 2.642 12.846 1.00 85.19 120 SER A N 1
ATOM 952 C CA . SER A 1 120 ? -19.677 3.597 13.240 1.00 85.19 120 SER A CA 1
ATOM 953 C C . SER A 1 120 ? -20.948 2.900 13.725 1.00 85.19 120 SER A C 1
ATOM 955 O O . SER A 1 120 ? -21.524 3.324 14.726 1.00 85.19 120 SER A O 1
ATOM 957 N N . ILE A 1 121 ? -21.363 1.817 13.063 1.00 85.75 121 ILE A N 1
ATOM 958 C CA . ILE A 1 121 ? -22.524 1.016 13.474 1.00 85.75 121 ILE A CA 1
ATOM 959 C C . ILE A 1 121 ? -22.259 0.347 14.828 1.00 85.75 121 ILE A C 1
ATOM 961 O O . ILE A 1 121 ? -23.091 0.439 15.724 1.00 85.75 121 ILE A O 1
ATOM 965 N N . ASP A 1 122 ? -21.082 -0.248 15.020 1.00 79.31 122 ASP A N 1
ATOM 966 C CA . ASP A 1 122 ? -20.661 -0.840 16.298 1.00 79.31 122 ASP A CA 1
ATOM 967 C C . ASP A 1 122 ? -20.625 0.196 17.441 1.00 79.31 122 ASP A C 1
ATOM 969 O O . ASP A 1 122 ? -21.057 -0.071 18.567 1.00 79.31 122 ASP A O 1
ATOM 973 N N . ARG A 1 123 ? -20.154 1.420 17.162 1.00 82.12 123 ARG A N 1
ATOM 974 C CA . ARG A 1 123 ? -20.223 2.531 18.123 1.00 82.12 123 ARG A CA 1
ATOM 975 C C . ARG A 1 123 ? -21.656 2.898 18.465 1.00 82.12 123 ARG A C 1
ATOM 977 O O . ARG A 1 123 ? -21.950 3.095 19.641 1.00 82.12 123 ARG A O 1
ATOM 984 N N . TYR A 1 124 ? -22.509 3.005 17.454 1.00 81.06 124 TYR A N 1
ATOM 985 C CA . TYR A 1 124 ? -23.912 3.350 17.619 1.00 81.06 124 TYR A CA 1
ATOM 986 C C . TYR A 1 124 ? -24.649 2.300 18.455 1.00 81.06 124 TYR A C 1
ATOM 988 O O . TYR A 1 124 ? -25.347 2.658 19.403 1.00 81.06 124 TYR A O 1
ATOM 996 N N . ASP A 1 125 ? -24.433 1.015 18.173 1.00 77.00 125 ASP A N 1
ATOM 997 C CA . ASP A 1 125 ? -25.065 -0.084 18.901 1.00 77.00 125 ASP A CA 1
ATOM 998 C C . ASP A 1 125 ? -24.643 -0.114 20.376 1.00 77.00 125 ASP A C 1
ATOM 1000 O O . ASP A 1 125 ? -25.486 -0.174 21.266 1.00 77.00 125 ASP A O 1
ATOM 1004 N N . ALA A 1 126 ? -23.352 0.072 20.658 1.00 75.19 126 ALA A N 1
ATOM 1005 C CA . ALA A 1 126 ? -22.847 0.130 22.028 1.00 75.19 126 ALA A CA 1
ATOM 1006 C C . ALA A 1 126 ? -23.327 1.353 22.834 1.00 75.19 126 ALA A C 1
ATOM 1008 O O . ALA A 1 126 ? -23.268 1.334 24.062 1.00 75.19 126 ALA A O 1
ATOM 1009 N N . ILE A 1 127 ? -23.748 2.435 22.170 1.00 76.94 127 ILE A N 1
ATOM 1010 C CA . ILE A 1 127 ? -24.369 3.596 22.829 1.00 76.94 127 ILE A CA 1
ATOM 1011 C C . ILE A 1 127 ? -25.853 3.318 23.089 1.00 76.94 127 ILE A C 1
ATOM 1013 O O . ILE A 1 127 ? -26.375 3.689 24.138 1.00 76.94 127 ILE A O 1
ATOM 1017 N N . LYS A 1 128 ? -26.534 2.652 22.148 1.00 74.38 128 LYS A N 1
ATOM 1018 C CA . LYS A 1 128 ? -27.957 2.307 22.258 1.00 74.38 128 LYS A CA 1
ATOM 1019 C C . LYS A 1 128 ? -28.228 1.178 23.253 1.00 74.38 128 LYS A C 1
ATOM 1021 O O . LYS A 1 128 ? -29.285 1.164 23.878 1.00 74.38 128 LYS A O 1
ATOM 1026 N N . HIS A 1 129 ? -27.269 0.271 23.418 1.00 65.38 129 HIS A N 1
ATOM 1027 C CA . HIS A 1 129 ? -27.257 -0.784 24.422 1.00 65.38 129 HIS A CA 1
ATOM 1028 C C . HIS A 1 129 ? -26.221 -0.447 25.504 1.00 65.38 129 HIS A C 1
ATOM 1030 O O . HIS A 1 129 ? -25.148 -1.059 25.534 1.00 65.38 129 HIS A O 1
ATOM 1036 N N . PRO A 1 130 ? -26.492 0.518 26.408 1.00 60.78 130 PRO A N 1
ATOM 1037 C CA . PRO A 1 130 ? -25.656 0.667 27.586 1.00 60.78 130 PRO A CA 1
ATOM 1038 C C . PRO A 1 130 ? -25.716 -0.668 28.325 1.00 60.78 130 PRO A C 1
ATOM 1040 O O . PRO A 1 130 ? -26.799 -1.124 28.701 1.00 60.78 130 PRO A O 1
ATOM 1043 N N . MET A 1 131 ? -24.569 -1.338 28.467 1.00 57.00 131 MET A N 1
ATOM 1044 C CA . MET A 1 131 ? -24.476 -2.548 29.275 1.00 57.00 131 MET A CA 1
ATOM 1045 C C . MET A 1 131 ? -25.137 -2.237 30.613 1.00 57.00 131 MET A C 1
ATOM 1047 O O . MET A 1 131 ? -24.687 -1.343 31.334 1.00 57.00 131 MET A O 1
ATOM 1051 N N . LYS A 1 132 ? -26.229 -2.936 30.921 1.00 54.84 132 LYS A N 1
ATOM 1052 C CA . LYS A 1 132 ? -26.809 -2.906 32.255 1.00 54.84 132 LYS A CA 1
ATOM 1053 C C . LYS A 1 132 ? -25.746 -3.478 33.189 1.00 54.84 132 LYS A C 1
ATOM 1055 O O . LYS A 1 132 ? -25.628 -4.689 33.328 1.00 54.84 132 LYS A O 1
ATOM 1060 N N . PHE A 1 133 ? -24.953 -2.605 33.803 1.00 52.34 133 PHE A N 1
ATOM 1061 C CA . PHE A 1 133 ? -24.293 -2.894 35.067 1.00 52.34 133 PHE A CA 1
ATOM 1062 C C . PHE A 1 133 ? -25.410 -3.025 36.109 1.00 52.34 133 PHE A C 1
ATOM 1064 O O . PHE A 1 133 ? -25.731 -2.076 36.815 1.00 52.34 133 PHE A O 1
ATOM 1071 N N . SER A 1 134 ? -26.086 -4.172 36.132 1.00 54.16 134 SER A N 1
ATOM 1072 C CA . SER A 1 134 ? -26.962 -4.553 37.234 1.00 54.16 134 SER A CA 1
ATOM 1073 C C . SER A 1 134 ? -26.221 -5.556 38.114 1.00 54.16 134 SER A C 1
ATOM 1075 O O . SER A 1 134 ? -25.972 -6.668 37.653 1.00 54.16 134 SER A O 1
ATOM 1077 N N . GLY A 1 135 ? -25.924 -5.148 39.355 1.00 60.88 135 GLY A N 1
ATOM 1078 C CA . GLY A 1 135 ? -25.477 -5.992 40.480 1.00 60.88 135 GLY A CA 1
ATOM 1079 C C . GLY A 1 135 ? -24.007 -6.428 40.399 1.00 60.88 135 GLY A C 1
ATOM 1080 O O . GLY A 1 135 ? -23.544 -6.825 39.343 1.00 60.88 135 GLY A O 1
ATOM 1081 N N . SER A 1 136 ? -23.172 -6.357 41.432 1.00 50.44 136 SER A 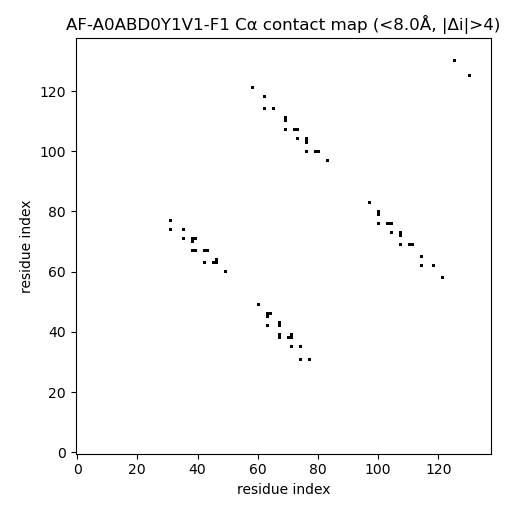N 1
ATOM 1082 C CA . SER A 1 136 ? -23.437 -6.315 42.869 1.00 50.44 136 SER A CA 1
ATOM 1083 C C . SER A 1 136 ? -22.689 -5.158 43.522 1.00 50.44 136 SER A C 1
ATOM 1085 O O . SER A 1 136 ? -21.461 -5.129 43.552 1.00 50.44 136 SER A O 1
ATOM 1087 N N . CYS A 1 137 ? -23.454 -4.222 44.074 1.00 47.59 137 CYS A N 1
ATOM 1088 C CA . CYS A 1 137 ? -23.151 -3.747 45.412 1.00 47.59 137 CYS A CA 1
ATOM 1089 C C . CYS A 1 137 ? -23.920 -4.712 46.323 1.00 47.59 137 CYS A C 1
ATOM 1091 O O . CYS A 1 137 ? -25.115 -4.526 46.521 1.00 47.59 137 CYS A O 1
ATOM 1093 N N . GLU A 1 138 ? -23.276 -5.806 46.716 1.00 42.16 138 GLU A N 1
ATOM 1094 C CA . GLU A 1 138 ? -23.662 -6.686 47.826 1.00 42.16 138 GLU A CA 1
ATOM 1095 C C . GLU A 1 138 ? -22.389 -7.349 48.346 1.00 42.16 138 GLU A C 1
ATOM 1097 O O . GLU A 1 138 ? -21.603 -7.828 47.492 1.00 42.16 138 GLU A O 1
#

Secondary structure (DSSP, 8-state):
-------HHHHHHHHHHHHHHHHHHHHHHHHHHHHHHHHHHHHHHHHHHHHH-TT---HHHHHHHHHHHHHHHHHHHHHHHHHHHHHTTS--S-HHHHHHHHHHHHHHHHHHHHHHHHHHHHHHHHHHS---------

pLDDT: mean 70.97, std 11.45, range [39.88, 87.75]

Organism: NCBI:txid642074

Sequence (138 aa):
MESRTVPISRFGDSAEINRGRWSRMTEQLAVLWTLFLLIVLGNTAVLLALAFNKNRKSRMNYFIMQLAVADLCVGLISVLTDIVWRITITWHAGNFACKIIRYLQAVVTYSSTYVLVALSIDRYDAIKHPMKFSGSCE

InterPro domains:
  IPR000276 G protein-coupled receptor, rhodopsin-like [PF00001] (42-132)
  IPR000276 G protein-coupled receptor, rhodopsin-like [PR00237] (27-51)
  IPR000276 G protein-coupled receptor, rhodopsin-like [PR00237] (60-81)
  IPR000276 G protein-coupled receptor, rhodopsin-like [PR00237] (105-127)
  IPR000276 G protein-coupled receptor, rhodopsin-like [PS00237] (111-127)
  IPR017452 GPCR, rhodopsin-like, 7TM [PS50262] (42-138)
  IPR027294 Neuropeptide S receptor [PTHR24244] (25-136)

Solvent-accessible surface area (backbone atoms only — not comparable to full-atom values): 8123 Å² total; per-residue (Å²): 134,88,78,78,76,74,59,69,69,62,55,51,52,53,51,50,55,46,50,58,49,52,49,54,55,47,53,54,50,52,52,52,51,52,50,43,52,52,50,50,54,51,40,50,52,49,52,48,54,49,62,73,49,75,89,60,94,42,77,66,56,57,56,52,52,52,50,43,51,50,53,54,50,50,48,51,52,50,54,52,50,53,52,50,63,69,59,68,80,69,93,79,83,56,77,62,58,62,50,48,53,58,48,52,57,49,50,53,58,52,50,54,54,52,52,52,51,52,50,51,49,54,54,48,50,54,64,76,49,64,78,81,87,70,82,76,96,122

Mean predicted aligned error: 13.34 Å

=== Feature glossary ===
Feature key, reading from the visual/contextual features back to the raw sequence:

Rendered structure images. Six rendered views show the 3D structure from the faces of a cube — i.e. along ±x, ±y, ±z. Rendering representation is drawn randomly per protein from cartoon (secondary-structure ribbons), sticks (backbone bonds), or molecular surface; coloring is either N→C rainbow (blue at the N-terminus through red at the C-terminus) or one color per chain.

Contact-map, Ramachandran, and PAE plots. The contact map is a binary N×N matrix image: pixel (i, j) is dark where Cα_i and Cα_j are within 8 Å and |i−j|>4. Because the |i−j|>4 filter removes local helical contacts, off-diagonal stripes parallel to the main diagonal indicate parallel β-sheets; stripes perpendicular to it indicate antiparallel β-sheets. The Ramachandran plot scatters every residue's (φ, ψ) pair against the sterically allowed regions. The PAE heatmap renders the predicted-aligned-error matrix.

InterPro / GO / CATH / organism. Database cross-references. InterPro integrates a dozen domain/family signature databases into unified entries with residue-range hits. GO terms attach function/process/location labels with evidence codes. CATH codes position the fold in a four-level structural taxonomy. Organism is the NCBI-taxonomy species name.

Nearest PDB structures. The Foldseek neighbor list gives the closest experimentally determined structures in the PDB, ranked by structural alignment. TM-score near 1 means near-identical fold; near 0.3 means only rough topology match. This is how one finds what a novel AlphaFold prediction most resembles in the solved-structure universe.

Predicted aligned error. PAE(i, j) answers: if I align the predicted and true structures on residue i, how far off (in Å) do I expect residue j to be? A block-diagonal PAE matrix with low values on the blocks and high values off-diagonal is the signature of a multi-domain protein with confidently predicted domains but uncertain inter-domain orientation.

Solvent-accessible surface area. Accessible surface area quantifies burial. A residue with SASA near zero is packed into the hydrophobic core; one with SASA >100 Å² sits on the surface. Computed here via the Shrake–Rupley numerical algorithm with a 1.4 Å probe.

B-factor. B-factor (Debye–Waller factor) reflects atomic displacement in the crystal lattice. It is an experimental observable (units Å²), not a prediction; low values mean the atom is pinned down, high values mean it moves or is heterogeneous across the crystal.

pLDDT. For AlphaFold models, the B-factor field carries pLDDT — the model's own estimate of local accuracy on a 0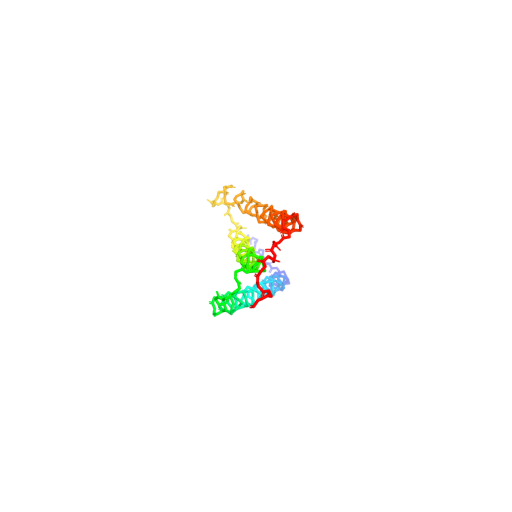–100 scale. Regions with pLDDT<50 should be treated as essentially unmodeled; they often correspond to intrinsically disordered segments.

Backbone torsions (φ/ψ). φ (phi) and ψ (psi) are the two rotatable backbone dihedrals per residue: φ is the C(i-1)–N–Cα–C torsion, ψ is the N–Cα–C–N(i+1) torsion, both in degrees on (−180°, 180°]. α-helical residues cluster near (−60°, −45°); β-strand residues near (−120°, +130°). A Ramachandran plot is simply a scatter of (φ, ψ) for every residue.

Radius of gyration, Cα contacts, bounding box. Radius of gyration (Rg) is the root-mean-square distance of Cα atoms from their centroid — a single number for overall size and compactness. A globular domain of N residues has Rg ≈ 2.2·N^0.38 Å; an extended or disordered chain has a much larger Rg. The Cα contact count is the number of residue pairs whose Cα atoms are within 8 Å and are more than four positions apart in sequence — a standard proxy for tertiary packing density. The bounding box is the smallest axis-aligned box enclosing all Cα atoms.

Secondary structure (3-state, P-SEA). Three-state secondary structure (P-SEA) collapses the eight DSSP classes into helix (a), strand (b), and coil (c). P-SEA assigns these from Cα geometry alone — distances and angles — without requiring backbone oxygens, so it works on any Cα trace.

Secondary structure (8-state, DSSP). DSSP 8-state secondary structure assigns each residue one of H (α-helix), G (3₁₀-helix), I (π-helix), E (extended β-strand), B (isolated β-bridge), T (hydrogen-bonded turn), S (bend), or '-' (coil). The assignment is computed from backbone hydrogen-bond geometry via the Kabsch–Sander algorithm.

Foldseek 3Di. A 3Di character summarizes, for each residue, the relative orientation of the Cα frame of its nearest spatial neighbor. Because it encodes fold topology rather than chemistry, 3Di alignments detect remote structural similarity that sequence alignment misses.

mmCIF coordinates. The mmCIF block holds the 3D Cartesian coordinates of each backbone atom (N, Cα, C, O) in ångströms. mmCIF is the PDB's canonical archive format — a tagged-loop text representation of the atomic model.

Sequence. Sequence gives the chain of amino acids in standard one-letter code (A=alanine, C=cysteine, …, Y=tyrosine), read N→C. It is the only feature that is directly encoded by the gene; all structural features are derived from the folded form of this sequence.